Protein AF-A0A966ZDN0-F1 (afdb_monomer)

Secondary structure (DSSP, 8-state):
--------HHHHHHHHHHHHHHT--HHHHHHHHHHHHHHHHHHHH-TTHHHHHHHHHHHHHHHTS-TT--GGGGHHHHB-TTS-B-

Structure (mmCIF, N/CA/C/O backbone):
data_AF-A0A966ZDN0-F1
#
_entry.id   AF-A0A966ZDN0-F1
#
loop_
_atom_site.group_PDB
_atom_site.id
_atom_site.type_symbol
_atom_site.label_atom_id
_atom_site.label_alt_id
_atom_site.label_comp_id
_atom_site.label_asym_id
_atom_site.label_entity_id
_atom_site.label_seq_id
_atom_site.pdbx_PDB_ins_code
_atom_site.Cartn_x
_atom_site.Cartn_y
_atom_site.Cartn_z
_atom_site.occupancy
_atom_site.B_iso_or_equiv
_atom_site.auth_seq_id
_atom_site.auth_comp_id
_atom_site.auth_asym_id
_atom_site.auth_atom_id
_atom_site.pdbx_PDB_model_num
ATOM 1 N N . MET A 1 1 ? 6.127 -14.034 22.530 1.00 46.59 1 MET A N 1
ATOM 2 C CA . MET A 1 1 ? 5.453 -13.134 21.566 1.00 46.59 1 MET A CA 1
ATOM 3 C C . MET A 1 1 ? 5.568 -11.711 22.087 1.00 46.59 1 MET A C 1
ATOM 5 O O . MET A 1 1 ? 5.375 -11.521 23.280 1.00 46.59 1 MET A O 1
ATOM 9 N N . GLN A 1 2 ? 5.917 -10.741 21.241 1.00 70.69 2 GLN A N 1
ATOM 10 C CA . GLN A 1 2 ? 5.910 -9.318 21.606 1.00 70.69 2 GLN A CA 1
ATOM 11 C C . GLN A 1 2 ? 4.552 -8.711 21.231 1.00 70.69 2 GLN A C 1
ATOM 13 O O . GLN A 1 2 ? 4.079 -8.914 20.117 1.00 70.69 2 GLN A O 1
ATOM 18 N N . SER A 1 3 ? 3.922 -7.992 22.161 1.00 74.00 3 SER A N 1
ATOM 19 C CA . SER A 1 3 ? 2.658 -7.282 21.934 1.00 74.00 3 SER A CA 1
ATOM 20 C C . SER A 1 3 ? 2.915 -5.792 21.718 1.00 74.00 3 SER A C 1
ATOM 22 O O . SER A 1 3 ? 3.555 -5.154 22.556 1.00 74.00 3 SER A O 1
ATOM 24 N N . LEU A 1 4 ? 2.378 -5.221 20.639 1.00 76.38 4 LEU A N 1
ATOM 25 C CA . LEU A 1 4 ? 2.401 -3.778 20.407 1.00 76.38 4 LEU A CA 1
ATOM 26 C C . LEU A 1 4 ? 1.322 -3.108 21.270 1.00 76.38 4 LEU A C 1
ATOM 28 O O . LEU A 1 4 ? 0.132 -3.294 21.029 1.00 76.38 4 LEU A O 1
ATOM 32 N N . ASN A 1 5 ? 1.726 -2.333 22.280 1.00 79.00 5 ASN A N 1
ATOM 33 C CA . ASN A 1 5 ? 0.799 -1.540 23.089 1.00 79.00 5 ASN A CA 1
ATOM 34 C C . ASN A 1 5 ? 0.793 -0.088 22.597 1.00 79.00 5 ASN A C 1
ATOM 36 O O . ASN A 1 5 ? 1.763 0.642 22.796 1.00 79.00 5 ASN A O 1
ATOM 40 N N . LEU A 1 6 ? -0.300 0.325 21.955 1.00 74.31 6 LEU A N 1
ATOM 41 C CA . LEU A 1 6 ? -0.459 1.667 21.405 1.00 74.31 6 LEU A CA 1
ATOM 42 C C . LEU A 1 6 ? -1.434 2.488 22.262 1.00 74.31 6 LEU A C 1
ATOM 44 O O . LEU A 1 6 ? -2.634 2.523 22.000 1.00 74.31 6 LEU A O 1
ATOM 48 N N . LYS A 1 7 ? -0.921 3.181 23.288 1.00 79.69 7 LYS A N 1
ATOM 49 C CA . LYS A 1 7 ? -1.706 4.104 24.137 1.00 79.69 7 LYS A CA 1
ATOM 50 C C . LYS A 1 7 ? -1.887 5.473 23.476 1.00 79.69 7 LYS A C 1
ATOM 52 O O . LYS A 1 7 ? -1.471 6.494 24.015 1.00 79.69 7 LYS A O 1
ATOM 57 N N . ASN A 1 8 ? -2.474 5.495 22.283 1.00 89.62 8 ASN A N 1
ATOM 58 C CA . ASN A 1 8 ? -2.768 6.730 21.565 1.00 89.62 8 ASN A CA 1
ATOM 59 C C . ASN A 1 8 ? -4.271 6.796 21.222 1.00 89.62 8 ASN A C 1
ATOM 61 O O . ASN A 1 8 ? -4.727 6.008 20.390 1.00 89.62 8 ASN A O 1
ATOM 65 N N . PRO A 1 9 ? -5.041 7.734 21.813 1.00 89.88 9 PRO A N 1
ATOM 66 C CA . PRO A 1 9 ? -6.479 7.856 21.559 1.00 89.88 9 PRO A CA 1
ATOM 67 C C . PRO A 1 9 ? -6.821 8.080 20.083 1.00 89.88 9 PRO A C 1
ATOM 69 O O . PRO A 1 9 ? -7.788 7.519 19.578 1.00 89.88 9 PRO A O 1
ATOM 72 N N . LYS A 1 10 ? -5.999 8.850 19.361 1.00 92.31 10 LYS A N 1
ATOM 73 C CA . LYS A 1 10 ? -6.198 9.118 17.932 1.00 92.31 10 LYS A CA 1
ATOM 74 C C . LYS A 1 10 ? -6.021 7.853 17.094 1.00 92.31 10 LYS A C 1
ATOM 76 O O . LYS A 1 10 ? -6.802 7.623 16.179 1.00 92.31 10 LYS A O 1
ATOM 81 N N . ALA A 1 11 ? -5.027 7.026 17.413 1.00 91.19 11 ALA A N 1
ATOM 82 C CA . ALA A 1 11 ? -4.816 5.766 16.703 1.00 91.19 11 ALA A CA 1
ATOM 83 C C . ALA A 1 11 ? -5.991 4.799 16.900 1.00 91.19 11 ALA A C 1
ATOM 85 O O . ALA A 1 11 ? -6.423 4.162 15.944 1.00 91.19 11 ALA A O 1
ATOM 86 N N . TYR A 1 12 ? -6.538 4.737 18.118 1.00 92.69 12 TYR A N 1
ATOM 87 C CA . TYR A 1 12 ? -7.727 3.937 18.403 1.00 92.69 12 TYR A CA 1
ATOM 88 C C . TYR A 1 12 ? -8.949 4.419 17.609 1.00 92.69 12 TYR A C 1
ATOM 90 O O . TYR A 1 12 ? -9.628 3.603 16.994 1.00 92.69 12 TYR A O 1
ATOM 98 N N . LEU A 1 13 ? -9.197 5.735 17.567 1.00 94.81 13 LEU A N 1
ATOM 99 C CA . LEU A 1 13 ? -10.310 6.308 16.801 1.00 94.81 13 LEU A CA 1
ATOM 100 C C . LEU A 1 13 ? -10.201 5.994 15.304 1.00 94.81 13 LEU A C 1
ATOM 102 O O . LEU A 1 13 ? -11.163 5.504 14.724 1.00 94.81 13 LEU A O 1
ATOM 106 N N . LEU A 1 14 ? -9.021 6.195 14.707 1.00 95.69 14 LEU A N 1
ATOM 107 C CA . LEU A 1 14 ? -8.783 5.900 13.289 1.00 95.69 14 LEU A CA 1
ATOM 108 C C . LEU A 1 14 ? -8.965 4.411 12.967 1.00 95.69 14 LEU A C 1
ATOM 110 O O . LEU A 1 14 ? -9.599 4.061 11.975 1.00 95.69 14 LEU A O 1
ATOM 114 N N . ALA A 1 15 ? -8.427 3.525 13.810 1.00 94.62 15 ALA A N 1
ATOM 115 C CA . ALA A 1 15 ? -8.587 2.086 13.626 1.00 94.62 15 ALA A CA 1
ATOM 116 C C . ALA A 1 15 ? -10.056 1.654 13.770 1.00 94.62 15 ALA A C 1
ATOM 118 O O . ALA A 1 15 ? -10.514 0.799 13.016 1.00 94.62 15 ALA A O 1
ATOM 119 N N . SER A 1 16 ? -10.795 2.259 14.705 1.00 95.50 16 SER A N 1
ATOM 120 C CA . SER A 1 16 ? -12.220 1.992 14.934 1.00 95.50 16 SER A CA 1
ATOM 121 C C . SER A 1 16 ? -13.086 2.450 13.762 1.00 95.50 16 SER A C 1
ATOM 123 O O . SER A 1 16 ? -13.912 1.689 13.265 1.00 95.50 16 SER A O 1
ATOM 125 N N . GLU A 1 17 ? -12.851 3.659 13.253 1.00 97.69 17 GLU A N 1
ATOM 126 C CA . GLU A 1 17 ? -13.535 4.169 12.064 1.00 9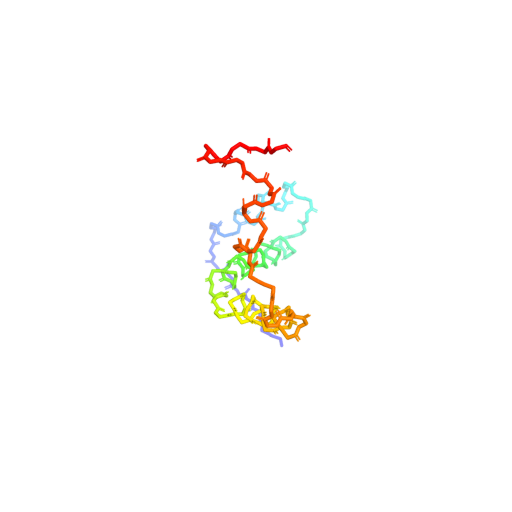7.69 17 GLU A CA 1
ATOM 127 C C . GLU A 1 17 ? -13.300 3.259 10.852 1.00 97.69 17 GLU A C 1
ATOM 129 O O . GLU A 1 17 ? -14.248 2.837 10.189 1.00 97.69 17 GLU A O 1
ATOM 134 N N . LEU A 1 18 ? -12.046 2.872 10.611 1.00 96.50 18 LEU A N 1
ATOM 135 C CA . LEU A 1 18 ? -11.697 2.007 9.489 1.00 96.50 18 LEU A CA 1
ATOM 136 C C . LEU A 1 18 ? -12.241 0.575 9.662 1.00 96.50 18 LEU A C 1
ATOM 138 O O . LEU A 1 18 ? -12.644 -0.057 8.688 1.00 96.50 18 LEU A O 1
ATOM 142 N N . SER A 1 19 ? -12.326 0.076 10.895 1.00 97.75 19 SER A N 1
ATOM 143 C CA . SER A 1 19 ? -12.995 -1.186 11.239 1.00 97.75 19 SER A CA 1
ATOM 144 C C . SER A 1 19 ? -14.487 -1.152 10.919 1.00 97.75 19 SER A C 1
ATOM 146 O O . SER A 1 19 ? -14.977 -2.053 10.239 1.00 97.75 19 SER A O 1
ATOM 148 N N . ASN A 1 20 ? -15.187 -0.080 11.295 1.00 97.38 20 ASN A N 1
ATOM 149 C CA . ASN A 1 20 ? -16.603 0.101 10.972 1.00 97.38 20 ASN A CA 1
ATOM 150 C C . ASN A 1 20 ? -16.853 0.186 9.459 1.00 97.38 20 ASN A C 1
ATOM 152 O O . ASN A 1 20 ? -17.819 -0.391 8.968 1.00 97.38 20 ASN A O 1
ATOM 156 N N . LEU A 1 21 ? -15.978 0.868 8.711 1.00 97.81 21 LEU A N 1
ATOM 157 C CA . LEU A 1 21 ? -16.104 0.998 7.255 1.00 97.81 21 LEU A CA 1
ATOM 158 C C . LEU A 1 21 ? -15.817 -0.310 6.504 1.00 97.81 21 LEU A C 1
ATOM 160 O O . LEU A 1 21 ? -16.421 -0.565 5.465 1.00 97.81 21 LEU A O 1
ATOM 164 N N . THR A 1 22 ? -14.889 -1.130 7.001 1.00 95.56 22 THR A N 1
ATOM 165 C CA . THR A 1 22 ? -14.448 -2.360 6.316 1.00 95.56 22 THR A CA 1
ATOM 166 C C . THR A 1 22 ? -15.142 -3.628 6.810 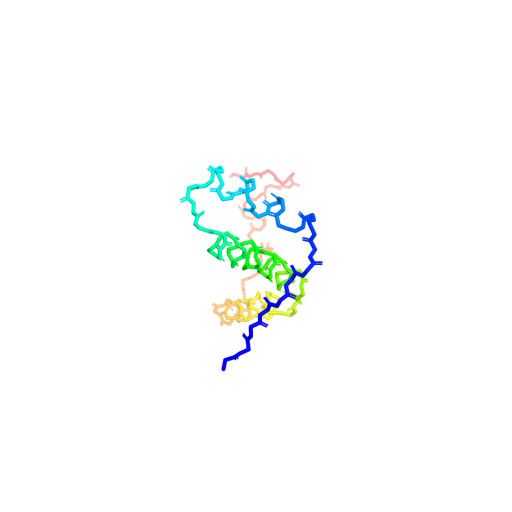1.00 95.56 22 THR A C 1
ATOM 168 O O . THR A 1 22 ? -15.039 -4.667 6.160 1.00 95.56 22 THR A O 1
ATOM 171 N N . GLY A 1 23 ? -15.808 -3.578 7.968 1.00 97.31 23 GLY A N 1
ATOM 172 C CA . GLY A 1 23 ? -16.367 -4.751 8.648 1.00 97.31 23 GLY A CA 1
ATOM 173 C C . GLY A 1 23 ? -15.310 -5.702 9.227 1.00 97.31 23 GLY A C 1
ATOM 174 O O . GLY A 1 23 ? -15.640 -6.803 9.665 1.00 97.31 23 GLY A O 1
ATOM 175 N N . GLN A 1 24 ? -14.033 -5.311 9.225 1.00 95.94 24 GLN A N 1
ATOM 176 C CA . GLN A 1 24 ? -12.936 -6.111 9.768 1.00 95.94 24 GLN A CA 1
ATOM 177 C C . GLN A 1 24 ? -12.682 -5.766 11.235 1.00 95.94 24 GLN A C 1
ATOM 179 O O . GLN A 1 24 ? -12.942 -4.649 11.667 1.00 95.94 24 GLN A O 1
ATOM 184 N N . ASN A 1 25 ? -12.120 -6.694 12.014 1.00 96.00 25 ASN A N 1
ATOM 185 C CA . ASN A 1 25 ? -11.730 -6.400 13.396 1.00 96.00 25 ASN A CA 1
ATOM 186 C C . ASN A 1 25 ? -10.539 -5.414 13.469 1.00 96.00 25 ASN A C 1
ATOM 188 O O . ASN A 1 25 ? -9.745 -5.309 12.532 1.00 96.00 25 ASN A O 1
ATOM 192 N N . LEU A 1 26 ? -10.392 -4.730 14.611 1.00 92.88 26 LEU A N 1
ATOM 193 C CA . LEU A 1 26 ? -9.342 -3.725 14.845 1.00 92.88 26 LEU A CA 1
ATOM 194 C C . LEU A 1 26 ? -7.929 -4.239 14.538 1.00 92.88 26 LEU A C 1
ATOM 196 O O . LEU A 1 26 ? -7.117 -3.511 13.974 1.00 92.88 26 LEU A O 1
ATOM 200 N N . THR A 1 27 ? -7.627 -5.486 14.903 1.00 92.81 27 THR A N 1
ATOM 201 C CA . THR A 1 27 ? -6.306 -6.082 14.678 1.00 92.81 27 THR A CA 1
ATOM 202 C C . THR A 1 27 ? -6.015 -6.231 13.189 1.00 92.81 27 THR A C 1
ATOM 204 O O . THR A 1 27 ? -4.957 -5.798 12.740 1.00 92.81 27 THR A O 1
ATOM 207 N N . ASN A 1 28 ? -6.956 -6.777 12.419 1.00 95.31 28 ASN A N 1
ATOM 208 C CA . ASN A 1 28 ? -6.810 -6.969 10.978 1.00 95.31 28 ASN A CA 1
ATOM 209 C C . ASN A 1 28 ? -6.637 -5.633 10.261 1.00 95.31 28 ASN A C 1
ATOM 211 O O . ASN A 1 28 ? -5.716 -5.483 9.467 1.00 95.31 28 ASN A O 1
ATOM 215 N N . VAL A 1 29 ? -7.452 -4.639 10.614 1.00 96.50 29 VAL A N 1
ATOM 216 C CA . VAL A 1 29 ? -7.358 -3.294 10.039 1.00 96.50 29 VAL A CA 1
ATOM 217 C C . VAL A 1 29 ? -5.986 -2.669 10.277 1.00 96.50 29 VAL A C 1
ATOM 219 O O . VAL A 1 29 ? -5.383 -2.128 9.351 1.00 96.50 29 VAL A O 1
ATOM 222 N N . VAL A 1 30 ? -5.471 -2.757 11.507 1.00 94.00 30 VAL A N 1
ATOM 223 C CA . VAL A 1 30 ? -4.152 -2.210 11.848 1.00 94.00 30 VAL A CA 1
ATOM 224 C C . VAL A 1 30 ? -3.046 -2.954 11.103 1.00 94.00 30 VAL A C 1
ATOM 226 O O . VAL A 1 30 ? -2.150 -2.309 10.562 1.00 94.00 30 VAL A O 1
ATOM 229 N N . ILE A 1 31 ? -3.113 -4.286 11.027 1.00 95.31 31 ILE A N 1
ATOM 230 C CA . ILE A 1 31 ? -2.141 -5.091 10.276 1.00 95.31 31 ILE A CA 1
ATOM 231 C C . ILE A 1 31 ? -2.155 -4.691 8.799 1.00 95.31 31 ILE A C 1
ATOM 233 O O . ILE A 1 31 ? -1.111 -4.320 8.270 1.00 95.31 31 ILE A O 1
ATOM 237 N N . SER A 1 32 ? -3.322 -4.669 8.153 1.00 95.88 32 SER A N 1
ATOM 238 C CA . SER A 1 32 ? -3.434 -4.323 6.734 1.00 95.88 32 SER A CA 1
ATOM 239 C C . SER A 1 32 ? -2.965 -2.895 6.441 1.00 95.88 32 SER A C 1
ATOM 241 O O . SER A 1 32 ? -2.263 -2.663 5.457 1.00 95.88 32 SER A O 1
ATOM 243 N N . ALA A 1 33 ? -3.273 -1.928 7.310 1.00 94.75 33 ALA A N 1
ATOM 244 C CA . ALA A 1 33 ? -2.787 -0.557 7.158 1.00 94.75 33 ALA A CA 1
ATOM 245 C C . ALA A 1 33 ? -1.252 -0.466 7.262 1.00 94.75 33 ALA A C 1
ATOM 247 O O . ALA A 1 33 ? -0.612 0.272 6.501 1.00 94.75 33 ALA A O 1
ATOM 248 N N . LEU A 1 34 ? -0.650 -1.232 8.179 1.00 95.12 34 LEU A N 1
ATOM 249 C CA . LEU A 1 34 ? 0.802 -1.319 8.325 1.00 95.12 34 LEU A CA 1
ATOM 250 C C . LEU A 1 34 ? 1.450 -2.022 7.131 1.00 95.12 34 LEU A C 1
ATOM 252 O O . LEU A 1 34 ? 2.488 -1.561 6.670 1.00 95.12 34 LEU A O 1
ATOM 256 N N . GLU A 1 35 ? 0.846 -3.082 6.595 1.00 96.00 35 GLU A N 1
ATOM 257 C CA . GLU A 1 35 ? 1.338 -3.788 5.407 1.00 96.00 35 GLU A CA 1
ATOM 258 C C . GLU A 1 35 ? 1.375 -2.878 4.179 1.00 96.00 35 GLU A C 1
ATOM 260 O O . GLU A 1 35 ? 2.407 -2.793 3.510 1.00 96.00 35 GLU A O 1
ATOM 265 N N . VAL A 1 36 ? 0.290 -2.142 3.916 1.00 96.19 36 VAL A N 1
ATOM 266 C CA . VAL A 1 36 ? 0.223 -1.176 2.808 1.00 96.19 36 VAL A CA 1
ATOM 267 C C . VAL A 1 36 ? 1.282 -0.088 2.978 1.00 96.19 36 VAL A C 1
ATOM 269 O O . VAL A 1 36 ? 2.027 0.209 2.041 1.00 96.19 36 VAL A O 1
ATOM 272 N N . SER A 1 37 ? 1.395 0.472 4.185 1.00 94.69 37 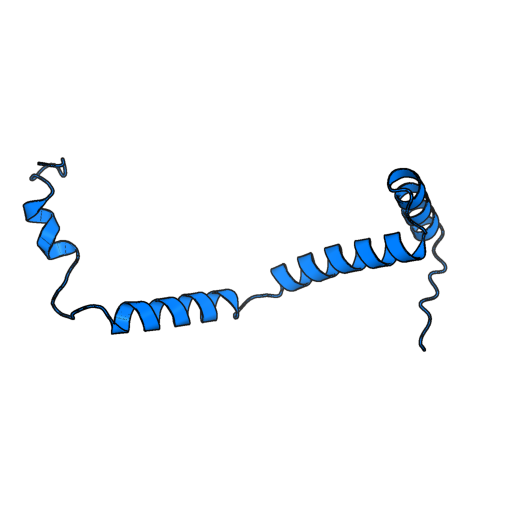SER A N 1
ATOM 273 C CA . SER A 1 37 ? 2.377 1.519 4.487 1.00 94.69 37 SER A CA 1
ATOM 274 C C . SER A 1 37 ? 3.813 1.012 4.336 1.00 94.69 37 SER A C 1
ATOM 276 O O . SER A 1 37 ? 4.652 1.674 3.726 1.00 94.69 37 SER A O 1
ATOM 278 N N . LEU A 1 38 ? 4.095 -0.193 4.836 1.00 93.69 38 LEU A N 1
ATOM 279 C CA . LEU A 1 38 ? 5.405 -0.825 4.748 1.00 93.69 38 LEU A CA 1
ATOM 280 C C . LEU A 1 38 ? 5.765 -1.158 3.303 1.00 93.69 38 LEU A C 1
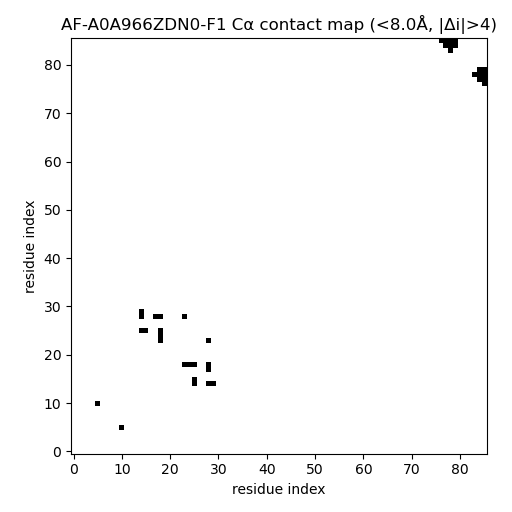ATOM 282 O O . LEU A 1 38 ? 6.913 -0.977 2.909 1.00 93.69 38 LEU A O 1
ATOM 286 N N . GLN 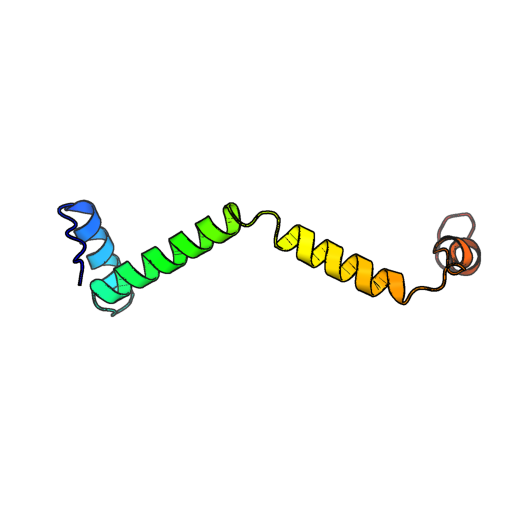A 1 39 ? 4.806 -1.620 2.501 1.00 90.19 39 GLN A N 1
ATOM 287 C CA . GLN A 1 39 ? 5.037 -1.887 1.086 1.00 90.19 39 GLN A CA 1
ATOM 288 C C . GLN A 1 39 ? 5.320 -0.598 0.315 1.00 90.19 39 GLN A C 1
ATOM 290 O O . GLN A 1 39 ? 6.243 -0.567 -0.500 1.00 90.19 39 GLN A O 1
ATOM 295 N N . ALA A 1 40 ? 4.572 0.474 0.584 1.00 90.62 40 ALA A N 1
ATOM 296 C CA . ALA A 1 40 ? 4.823 1.778 -0.017 1.00 90.62 40 ALA A CA 1
ATOM 297 C C . ALA A 1 40 ? 6.231 2.288 0.328 1.00 90.62 40 ALA A C 1
ATOM 299 O O . ALA A 1 40 ? 6.956 2.736 -0.559 1.00 90.62 40 ALA A O 1
ATOM 300 N N . GLU A 1 41 ? 6.652 2.155 1.586 1.00 93.50 41 GLU A N 1
ATOM 301 C CA . GLU A 1 41 ? 7.982 2.583 2.020 1.00 93.50 41 GLU A CA 1
ATOM 302 C C . GLU A 1 41 ? 9.091 1.694 1.448 1.00 93.50 41 GLU A C 1
ATOM 304 O O . GLU A 1 41 ? 10.082 2.195 0.926 1.00 93.50 41 GLU A O 1
ATOM 309 N N . ARG A 1 42 ? 8.893 0.372 1.415 1.00 86.00 42 ARG A N 1
ATOM 310 C CA . ARG A 1 42 ? 9.798 -0.563 0.728 1.00 86.00 42 ARG A CA 1
ATOM 311 C C . ARG A 1 42 ? 9.938 -0.244 -0.754 1.00 86.00 42 ARG A C 1
ATOM 313 O O . ARG A 1 42 ? 11.031 -0.375 -1.287 1.00 86.00 42 ARG A O 1
ATOM 320 N N . ASN A 1 43 ? 8.868 0.186 -1.417 1.00 82.62 43 ASN A N 1
ATOM 321 C CA . ASN A 1 43 ? 8.919 0.583 -2.822 1.00 82.62 43 ASN A CA 1
ATOM 322 C C . ASN A 1 43 ? 9.707 1.885 -3.027 1.00 82.62 43 ASN A C 1
ATOM 324 O O . ASN A 1 43 ? 10.408 2.001 -4.028 1.00 82.62 43 ASN A O 1
ATOM 328 N N . LYS A 1 44 ? 9.620 2.844 -2.094 1.00 83.19 44 LYS A N 1
ATOM 329 C CA . LYS A 1 44 ? 10.428 4.077 -2.121 1.00 83.19 44 LYS A CA 1
ATOM 330 C C . LYS A 1 44 ? 11.903 3.805 -1.836 1.00 83.19 44 LYS A C 1
ATOM 332 O O . LYS A 1 44 ? 12.768 4.330 -2.527 1.00 83.19 44 LYS A O 1
ATOM 337 N N . LEU A 1 45 ? 12.178 2.972 -0.833 1.00 77.88 45 LEU A N 1
ATOM 338 C CA . LEU A 1 45 ? 13.530 2.557 -0.450 1.00 77.88 45 LEU A CA 1
ATOM 339 C C . LEU A 1 45 ? 14.143 1.567 -1.454 1.00 77.88 45 LEU A C 1
ATOM 341 O O . LEU A 1 45 ? 15.361 1.422 -1.515 1.00 77.88 45 LEU A O 1
ATOM 345 N N . GLY A 1 46 ? 13.301 0.904 -2.251 1.00 58.44 46 GLY A N 1
ATOM 346 C CA . GLY A 1 46 ? 13.615 -0.085 -3.281 1.00 58.44 46 GLY A CA 1
ATOM 347 C C . GLY A 1 46 ? 14.277 0.482 -4.536 1.00 58.44 46 GLY A C 1
ATOM 348 O O . GLY A 1 46 ? 13.912 0.117 -5.656 1.00 58.44 46 GLY A O 1
ATOM 349 N N . GLY A 1 47 ? 15.296 1.318 -4.342 1.00 61.50 47 GLY A N 1
ATOM 350 C CA . GLY A 1 47 ? 16.419 1.380 -5.268 1.00 61.50 47 GLY A CA 1
ATOM 351 C C . GLY A 1 47 ? 17.174 0.036 -5.342 1.00 61.50 47 GLY A C 1
ATOM 352 O O . GLY A 1 47 ? 16.767 -0.978 -4.771 1.00 61.50 47 GLY A O 1
ATOM 353 N N . PRO A 1 48 ? 18.369 0.072 -5.936 1.00 55.72 48 PRO A N 1
ATOM 354 C CA . PRO A 1 48 ? 18.995 -0.874 -6.893 1.00 55.72 48 PRO A CA 1
ATOM 355 C C . PRO A 1 48 ? 18.187 -2.002 -7.553 1.00 55.72 48 PRO A C 1
ATOM 357 O O . PRO A 1 48 ? 18.382 -2.221 -8.739 1.00 55.72 48 PRO A O 1
ATOM 360 N N . ARG A 1 49 ? 17.259 -2.697 -6.884 1.00 60.97 49 ARG A N 1
ATOM 361 C CA . ARG A 1 49 ? 16.689 -3.961 -7.399 1.00 60.97 49 ARG A CA 1
ATOM 362 C C . ARG A 1 49 ? 15.993 -3.807 -8.756 1.00 60.97 49 ARG A C 1
ATOM 364 O O . ARG A 1 49 ? 16.220 -4.611 -9.644 1.00 60.97 49 ARG A O 1
ATOM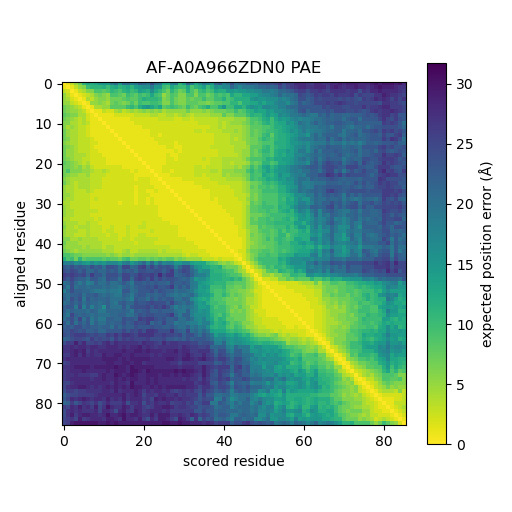 371 N N . LYS A 1 50 ? 15.253 -2.710 -8.972 1.00 64.44 50 LYS A N 1
ATOM 372 C CA . LYS A 1 50 ? 14.678 -2.399 -10.295 1.00 64.44 50 LYS A CA 1
ATOM 373 C C . LYS A 1 50 ? 15.738 -2.079 -11.350 1.00 64.44 50 LYS A C 1
ATOM 375 O O . LYS A 1 50 ? 15.573 -2.471 -12.496 1.00 64.44 50 LYS A O 1
ATOM 380 N N . ALA A 1 51 ? 16.796 -1.357 -10.985 1.00 70.56 51 ALA A N 1
ATOM 381 C CA . ALA A 1 51 ? 17.873 -1.022 -11.913 1.00 70.56 51 ALA A CA 1
ATOM 382 C C . ALA A 1 51 ? 18.692 -2.270 -12.272 1.00 70.56 51 ALA A C 1
ATOM 384 O O . ALA A 1 51 ? 18.975 -2.488 -13.443 1.00 70.56 51 ALA A O 1
ATOM 385 N N . ASP A 1 52 ? 18.990 -3.122 -11.295 1.00 78.75 52 ASP A N 1
ATOM 386 C CA . ASP A 1 52 ? 19.679 -4.395 -11.488 1.00 78.75 52 ASP A CA 1
ATOM 387 C C . ASP A 1 52 ? 18.832 -5.371 -12.309 1.00 78.75 52 ASP A C 1
ATOM 389 O O . ASP A 1 52 ? 19.366 -6.017 -13.205 1.00 78.75 52 ASP A O 1
ATOM 393 N N . ASP A 1 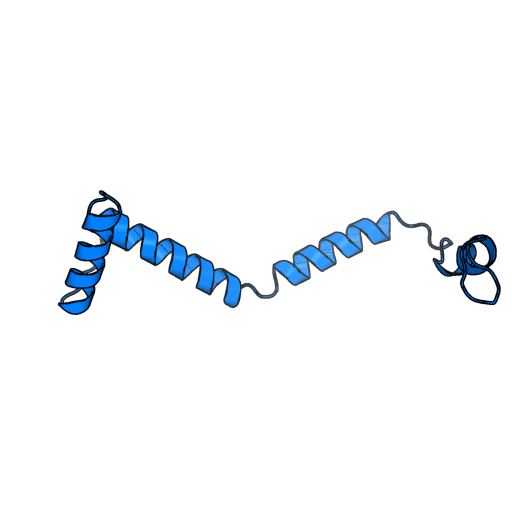53 ? 17.515 -5.423 -12.091 1.00 79.81 53 ASP A N 1
ATOM 394 C CA . ASP A 1 53 ? 16.593 -6.229 -12.899 1.00 79.81 53 ASP A CA 1
ATOM 395 C C . ASP A 1 53 ? 16.516 -5.713 -14.349 1.00 79.81 53 ASP A C 1
ATOM 397 O O . ASP A 1 53 ? 16.555 -6.504 -15.297 1.00 79.81 53 ASP A O 1
ATOM 401 N N . ILE A 1 54 ? 16.476 -4.387 -14.545 1.00 84.00 54 ILE A N 1
ATOM 402 C CA . ILE A 1 54 ? 16.539 -3.751 -15.872 1.00 84.00 54 ILE A CA 1
ATOM 403 C C . ILE A 1 54 ? 17.884 -4.046 -16.548 1.00 84.00 54 ILE A C 1
ATOM 405 O O . ILE A 1 54 ? 17.914 -4.404 -17.724 1.00 84.00 54 ILE A O 1
ATOM 409 N N . LEU A 1 55 ? 19.001 -3.944 -15.824 1.00 86.69 55 LEU A N 1
ATOM 410 C CA . LEU A 1 55 ? 20.339 -4.225 -16.347 1.00 86.69 55 LEU A CA 1
AT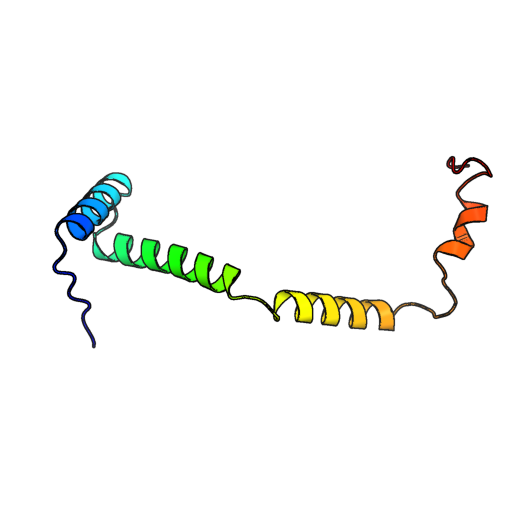OM 411 C C . LEU A 1 55 ? 20.527 -5.714 -16.650 1.00 86.69 55 LEU A C 1
ATOM 413 O O . LEU A 1 55 ? 21.123 -6.061 -17.669 1.00 86.69 55 LEU A O 1
ATOM 417 N N . ALA A 1 56 ? 20.000 -6.606 -15.814 1.00 90.69 56 ALA A N 1
ATOM 418 C CA . ALA A 1 56 ? 20.012 -8.044 -16.047 1.00 90.69 56 ALA A CA 1
ATOM 419 C C . ALA A 1 56 ? 19.181 -8.409 -17.285 1.00 90.69 56 ALA A C 1
ATOM 421 O O . ALA A 1 56 ? 19.618 -9.221 -18.105 1.00 90.69 56 ALA A O 1
ATOM 422 N N . PHE A 1 57 ? 18.018 -7.775 -17.466 1.00 88.00 57 PHE A N 1
ATOM 423 C CA . PHE A 1 57 ? 17.232 -7.889 -18.691 1.00 88.00 57 PHE A CA 1
ATOM 424 C C . PHE A 1 57 ? 18.013 -7.381 -19.909 1.00 88.00 57 PHE A C 1
ATOM 426 O O . PHE A 1 57 ? 18.130 -8.107 -20.896 1.00 88.00 57 PHE A O 1
ATOM 433 N N . ALA A 1 58 ? 18.595 -6.182 -19.826 1.00 86.81 58 ALA A N 1
ATOM 434 C CA . ALA A 1 58 ? 19.349 -5.572 -20.916 1.00 86.81 58 ALA A CA 1
ATOM 435 C C . ALA A 1 58 ? 20.535 -6.445 -21.349 1.00 86.81 58 ALA A C 1
ATOM 437 O O . ALA A 1 58 ? 20.695 -6.693 -22.540 1.00 86.81 58 ALA A O 1
ATOM 438 N N . ARG A 1 59 ? 21.307 -6.987 -20.393 1.00 90.19 59 ARG A N 1
ATOM 439 C CA . ARG A 1 59 ? 22.427 -7.909 -20.663 1.00 90.19 59 ARG A CA 1
ATOM 440 C C . ARG A 1 59 ? 21.967 -9.202 -21.333 1.00 90.19 59 ARG A C 1
ATOM 442 O O . ARG A 1 59 ? 22.608 -9.667 -22.272 1.00 90.19 59 ARG A O 1
ATOM 449 N N . ARG A 1 60 ? 20.855 -9.786 -20.869 1.00 90.38 60 ARG A N 1
ATOM 450 C CA . ARG A 1 60 ? 20.283 -11.002 -21.470 1.00 90.38 60 ARG A CA 1
ATOM 451 C C . ARG A 1 60 ? 19.814 -10.746 -22.900 1.00 90.38 60 ARG A C 1
ATOM 453 O O . ARG A 1 60 ? 20.069 -11.563 -23.776 1.00 90.38 60 ARG A O 1
ATOM 460 N N . PHE A 1 61 ? 19.146 -9.619 -23.132 1.00 85.94 61 PHE A N 1
ATOM 461 C CA . PHE A 1 61 ? 18.671 -9.231 -24.456 1.00 85.94 61 PHE A CA 1
ATOM 462 C C . PHE A 1 61 ? 19.835 -8.938 -25.413 1.00 85.94 61 PHE A C 1
ATOM 464 O O . PHE A 1 61 ? 19.855 -9.448 -26.531 1.00 85.94 61 PHE A O 1
ATOM 471 N N . SER A 1 62 ? 20.844 -8.181 -24.966 1.00 83.44 62 SER A N 1
ATOM 472 C CA . SER A 1 62 ? 22.005 -7.841 -25.794 1.00 83.44 62 SER A CA 1
ATOM 473 C C . SER A 1 62 ? 22.845 -9.061 -26.168 1.00 83.44 62 SER A C 1
ATOM 475 O O . SER A 1 62 ? 23.407 -9.083 -27.255 1.00 83.44 62 SER A O 1
ATOM 477 N N . ALA A 1 63 ? 22.909 -10.089 -25.314 1.00 85.69 63 ALA A N 1
ATOM 478 C CA . ALA A 1 63 ? 23.631 -11.328 -25.613 1.00 85.69 63 ALA A CA 1
ATOM 479 C C . ALA A 1 63 ? 23.051 -12.104 -26.813 1.00 85.69 63 ALA A C 1
ATOM 481 O O . ALA A 1 63 ? 23.778 -12.854 -27.456 1.00 85.69 63 ALA A O 1
ATOM 482 N N . GLY A 1 64 ? 21.760 -11.929 -27.120 1.00 80.25 64 GLY A N 1
ATOM 483 C CA . GLY A 1 64 ? 21.107 -12.548 -28.278 1.00 80.25 64 GLY A CA 1
ATOM 484 C C . GLY A 1 64 ? 21.124 -11.694 -29.550 1.00 80.25 64 GLY A C 1
ATOM 485 O O . GLY A 1 64 ? 20.658 -12.153 -30.590 1.00 80.25 64 GLY A O 1
ATOM 486 N N . LYS A 1 65 ? 21.622 -10.452 -29.490 1.00 75.88 65 LYS A N 1
ATOM 487 C CA . LYS A 1 65 ? 21.642 -9.534 -30.635 1.00 75.88 65 LYS A CA 1
ATOM 488 C C . LYS A 1 65 ? 22.940 -9.712 -31.431 1.00 75.88 65 LYS A C 1
ATOM 490 O O . LYS A 1 65 ? 24.028 -9.654 -30.866 1.00 75.88 65 LYS A O 1
ATOM 495 N N . SER A 1 66 ? 22.828 -9.893 -32.749 1.00 72.19 66 SER A N 1
ATOM 496 C CA . SER A 1 66 ? 23.984 -9.887 -33.658 1.00 72.19 66 SER A CA 1
ATOM 497 C C . SER A 1 66 ? 24.691 -8.527 -33.610 1.00 72.19 66 SER A C 1
ATOM 499 O O . SER A 1 66 ? 24.037 -7.482 -33.663 1.00 72.19 66 SER A O 1
ATOM 501 N N . SER A 1 67 ? 26.026 -8.525 -33.543 1.00 66.25 67 SER A N 1
ATOM 502 C CA . SER A 1 67 ? 26.851 -7.304 -33.557 1.00 66.25 67 SER A CA 1
ATOM 503 C C . SER A 1 67 ? 26.708 -6.488 -34.847 1.00 66.25 67 SER A C 1
ATOM 505 O O . SER A 1 67 ? 27.082 -5.317 -34.872 1.00 66.25 67 SER A O 1
ATOM 507 N N . ASN A 1 68 ? 26.143 -7.098 -35.891 1.00 65.38 68 ASN A N 1
ATOM 508 C CA . ASN A 1 68 ? 25.978 -6.527 -37.222 1.00 65.38 68 ASN A CA 1
ATOM 509 C C . ASN A 1 68 ? 24.578 -5.944 -37.482 1.00 65.38 68 ASN A C 1
ATOM 511 O O . ASN A 1 68 ? 24.255 -5.663 -38.626 1.00 65.38 68 ASN A O 1
ATOM 515 N N . THR A 1 69 ? 23.725 -5.810 -36.459 1.00 61.81 69 THR A N 1
ATOM 516 C CA . THR A 1 69 ? 22.388 -5.206 -36.600 1.00 61.81 69 THR A CA 1
ATOM 517 C C . THR A 1 69 ? 22.377 -3.826 -35.949 1.00 61.81 69 THR A C 1
ATOM 519 O O . THR A 1 69 ? 22.016 -3.695 -34.768 1.00 61.81 69 THR A O 1
ATOM 522 N N . ARG A 1 70 ? 22.780 -2.784 -36.688 1.00 64.31 70 ARG A N 1
ATOM 523 C CA . ARG A 1 70 ? 22.575 -1.402 -36.233 1.00 64.31 70 ARG A CA 1
ATOM 524 C C . ARG A 1 70 ? 21.150 -0.989 -36.571 1.00 64.31 70 ARG A C 1
ATOM 526 O O . ARG A 1 70 ? 20.643 -1.299 -37.639 1.00 64.31 70 ARG A O 1
ATOM 533 N N . SER A 1 71 ? 20.486 -0.277 -35.661 1.00 64.25 71 SER A N 1
ATOM 534 C CA . SER A 1 71 ? 19.156 0.286 -35.955 1.00 64.25 71 SER A CA 1
ATOM 535 C C . SER A 1 71 ? 19.198 1.286 -37.120 1.00 64.25 71 SER A C 1
ATOM 537 O O . SER A 1 71 ? 18.182 1.536 -37.754 1.00 64.25 71 SER A O 1
ATOM 539 N N . GLU A 1 72 ? 20.384 1.833 -37.392 1.00 63.56 72 GLU A N 1
ATOM 540 C CA . GLU A 1 72 ? 20.698 2.751 -38.487 1.00 63.56 72 GLU A CA 1
ATOM 541 C C . GLU A 1 72 ? 20.634 2.069 -39.862 1.00 63.56 72 GLU A C 1
ATOM 543 O O . GLU A 1 72 ? 20.291 2.727 -40.839 1.00 63.56 72 GLU A O 1
ATOM 548 N N . ASP A 1 73 ? 20.898 0.756 -39.935 1.00 62.84 73 ASP A N 1
ATOM 549 C CA . ASP A 1 73 ? 20.983 0.019 -41.205 1.00 62.84 73 ASP A CA 1
ATOM 550 C C . ASP A 1 73 ? 19.633 -0.036 -41.941 1.00 62.84 73 ASP A C 1
ATOM 552 O O . ASP A 1 73 ? 19.605 -0.224 -43.149 1.00 62.84 73 ASP A O 1
ATOM 556 N N . HIS A 1 74 ? 18.515 0.174 -41.235 1.00 64.06 74 HIS A N 1
ATOM 557 C CA . HIS A 1 74 ? 17.166 0.200 -41.815 1.00 64.06 74 HIS A CA 1
ATOM 558 C C . HIS A 1 74 ? 16.599 1.611 -41.992 1.00 64.06 74 HIS A C 1
ATOM 560 O O . HIS A 1 74 ? 15.507 1.762 -42.533 1.00 64.06 74 HIS A O 1
ATOM 566 N N . ALA A 1 75 ? 17.293 2.651 -41.519 1.00 63.16 75 ALA A N 1
ATOM 567 C CA . ALA A 1 75 ? 16.774 4.016 -41.588 1.00 63.16 75 ALA A CA 1
ATOM 568 C C . ALA A 1 75 ? 16.621 4.492 -43.042 1.00 63.16 75 ALA A C 1
ATOM 570 O O . ALA A 1 75 ? 15.652 5.174 -43.346 1.00 63.16 75 ALA A O 1
ATOM 571 N N . LEU A 1 76 ? 17.533 4.068 -43.924 1.00 65.25 76 LEU A N 1
ATOM 572 C CA . LEU A 1 76 ? 17.488 4.346 -45.365 1.00 65.25 76 LEU A CA 1
ATOM 573 C C . LEU A 1 76 ? 16.452 3.493 -46.120 1.00 65.25 76 LEU A C 1
ATOM 575 O O . LEU A 1 76 ? 16.033 3.880 -47.205 1.00 65.25 76 LEU A O 1
ATOM 579 N N . ASP A 1 77 ? 16.053 2.347 -45.559 1.00 66.88 77 ASP A N 1
ATOM 580 C CA . ASP A 1 77 ? 15.105 1.415 -46.187 1.00 66.88 77 ASP A CA 1
ATOM 581 C C . ASP A 1 77 ? 13.649 1.695 -45.788 1.00 66.88 77 ASP A C 1
ATOM 583 O O . ASP A 1 77 ? 12.726 1.359 -46.526 1.00 66.88 77 ASP A O 1
ATOM 587 N N . LEU A 1 78 ? 13.432 2.253 -44.593 1.00 72.81 78 LEU A N 1
ATOM 588 C CA . LEU A 1 78 ? 12.101 2.427 -44.005 1.00 72.81 78 LEU A CA 1
ATOM 589 C C . LEU A 1 78 ? 11.583 3.860 -44.083 1.00 72.81 78 LEU A C 1
ATOM 591 O O . LEU A 1 78 ? 10.374 4.054 -43.975 1.00 72.81 78 LEU A O 1
ATOM 595 N N . TYR A 1 79 ? 12.472 4.844 -44.224 1.00 81.06 79 TYR A N 1
ATOM 596 C CA . TYR A 1 79 ? 12.103 6.251 -44.219 1.00 81.06 79 TYR A CA 1
ATOM 597 C C . TYR A 1 79 ? 12.785 7.006 -45.359 1.00 81.06 79 TYR A C 1
ATOM 599 O O . TYR A 1 79 ? 13.957 6.779 -45.656 1.00 81.06 79 TYR A O 1
ATOM 607 N N . ASP A 1 80 ? 12.045 7.914 -45.989 1.00 76.12 80 ASP A N 1
ATOM 608 C CA . ASP A 1 80 ? 12.581 8.814 -47.004 1.00 76.12 80 ASP A CA 1
ATOM 609 C C . ASP A 1 80 ? 13.481 9.908 -46.392 1.00 76.12 80 ASP A C 1
ATOM 611 O O . ASP A 1 80 ? 13.673 10.005 -45.177 1.00 76.12 80 ASP A O 1
ATOM 615 N N . GLU A 1 81 ? 14.040 10.770 -47.241 1.00 79.12 81 GLU A N 1
ATOM 616 C CA . GLU A 1 81 ? 14.911 11.880 -46.828 1.00 79.12 81 GLU A CA 1
ATOM 617 C C . GLU A 1 81 ? 14.236 12.904 -45.894 1.00 79.12 81 GLU A C 1
ATOM 619 O O . GLU A 1 81 ? 14.924 13.655 -45.201 1.00 79.12 81 GLU A O 1
ATOM 624 N N . ASN A 1 82 ? 12.901 12.910 -45.833 1.00 81.06 82 ASN A N 1
ATOM 625 C CA . ASN A 1 82 ? 12.111 13.744 -44.930 1.00 81.06 82 ASN A CA 1
ATOM 626 C C . ASN A 1 82 ? 11.710 12.995 -43.644 1.00 81.06 82 ASN A C 1
ATOM 628 O O . ASN A 1 82 ? 11.048 13.572 -42.777 1.00 81.06 82 ASN A O 1
ATOM 632 N N . GLY A 1 83 ? 12.111 11.727 -43.501 1.00 73.50 83 GLY A N 1
ATOM 633 C CA . GLY A 1 83 ? 11.784 10.873 -42.364 1.00 73.50 83 GLY A CA 1
ATOM 634 C C . GLY A 1 83 ? 10.364 10.304 -42.407 1.00 73.50 83 GLY A C 1
ATOM 635 O O . GLY A 1 83 ? 9.854 9.881 -41.367 1.00 73.50 83 GLY A O 1
ATOM 636 N N . LEU A 1 84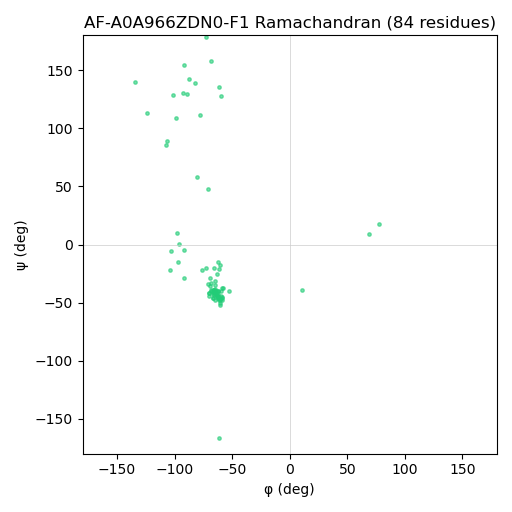 ? 9.701 10.313 -43.568 1.00 80.94 84 LEU A N 1
ATOM 637 C CA . LEU A 1 84 ? 8.378 9.718 -43.743 1.00 80.94 84 LEU A CA 1
ATOM 638 C C . LEU A 1 84 ? 8.503 8.235 -44.101 1.00 80.94 84 LEU A C 1
ATOM 640 O O . LEU A 1 84 ? 9.416 7.880 -44.842 1.00 80.94 84 LEU A O 1
ATOM 644 N N . PRO A 1 85 ? 7.606 7.363 -43.601 1.00 78.00 85 PRO A N 1
ATOM 645 C CA . PRO A 1 85 ? 7.601 5.961 -43.999 1.00 78.00 85 PRO A CA 1
ATOM 646 C C . PRO A 1 85 ? 7.390 5.843 -45.513 1.00 78.00 85 PRO A C 1
ATOM 648 O O . PRO A 1 85 ? 6.436 6.435 -46.027 1.00 78.00 85 PRO A O 1
ATOM 651 N N . ALA A 1 86 ? 8.268 5.105 -46.195 1.00 64.12 86 ALA A N 1
ATOM 652 C CA . ALA A 1 86 ? 8.129 4.790 -47.621 1.00 64.12 86 ALA A CA 1
ATOM 653 C C . ALA A 1 86 ? 7.032 3.742 -47.886 1.00 64.12 86 ALA A C 1
ATOM 655 O O . ALA A 1 86 ? 6.831 2.849 -47.027 1.00 64.12 86 ALA A O 1
#

Sequence (86 aa):
MQSLNLKNPKAYLLASELSNLTGQNLTNVVISALEVSLQAERNKLGGPRKADDILAFARRFSAGKSSNTRSEDHALDLYDENGLPA

Radius of gyration: 26.89 Å; Cα contacts (8 Å, |Δi|>4): 19; chains: 1; bounding box: 44×27×72 Å

Solvent-accessible surface area (backbone atoms only — not comparable to full-atom values): 5295 Å² total; per-residue (Å²): 137,89,80,89,82,77,96,41,73,67,60,52,50,53,36,49,54,53,13,68,76,68,75,44,55,55,66,58,45,51,49,53,53,48,50,54,51,49,51,53,48,48,59,71,69,46,61,65,60,61,59,52,51,51,48,52,48,50,54,59,55,54,72,74,51,66,94,84,68,57,82,67,77,46,48,78,76,48,25,48,100,87,68,45,78,112

Mean predicted aligned error: 13.57 Å

Foldseek 3Di:
DDDDDDPDPVLVVVLVVQCVVVVHDSVVSVVVVVVVVVVVVCVVVPPPPVVVVVVVVVVVVVVPDDPPDDPVVCQVVQADPVRHGD

pLDDT: mean 82.22, std 12.83, range [46.59, 97.81]